Protein AF-A0A9J5W4D1-F1 (afdb_monomer_lite)

Secondary structure (DSSP, 8-state):
-------------S-S---PPPPPGGG----HHHHH---PPP---PPPPPP--S-----TTTTTTS---B-TTT--BTS-GGG--TTS---

Foldseek 3Di:
DDDPPPPPPPPPPDDPPPPPDDDDPVPDPDDPCNVVDDPDDPPDDDDDPDPPDPPDPDDPCNVVPPPQAQAPVPRDGDDYVVPDPVPVPDD

Organism: Solanum commersonii (NCBI:txid4109)

Structure (mmCIF, N/CA/C/O backbone):
data_AF-A0A9J5W4D1-F1
#
_entry.id   AF-A0A9J5W4D1-F1
#
loop_
_atom_site.group_PDB
_atom_site.id
_atom_site.type_symbol
_atom_site.label_atom_id
_atom_site.label_alt_id
_atom_site.label_comp_id
_atom_site.label_asym_id
_atom_site.label_entity_id
_atom_site.label_seq_id
_atom_site.pdbx_PDB_ins_code
_atom_site.Cartn_x
_atom_site.Cartn_y
_atom_site.Cartn_z
_atom_site.occupancy
_atom_site.B_iso_or_equiv
_atom_site.auth_seq_id
_atom_site.auth_comp_id
_atom_site.auth_asym_id
_atom_site.auth_atom_id
_atom_site.pdbx_PDB_model_num
ATOM 1 N N . MET A 1 1 ? -5.604 -73.928 -9.312 1.00 47.62 1 MET A N 1
ATOM 2 C CA . MET A 1 1 ? -4.262 -73.316 -9.337 1.00 47.62 1 MET A CA 1
ATOM 3 C C . MET A 1 1 ? -3.869 -73.097 -10.781 1.00 47.62 1 MET A C 1
ATOM 5 O O . MET A 1 1 ? -3.644 -74.077 -11.464 1.00 47.62 1 MET A O 1
ATOM 9 N N . GLN A 1 2 ? -3.846 -71.848 -11.231 1.00 39.72 2 GLN A N 1
ATOM 10 C CA . GLN A 1 2 ? -2.847 -71.307 -12.158 1.00 39.72 2 GLN A CA 1
ATOM 11 C C . GLN A 1 2 ? -3.207 -69.839 -12.339 1.00 39.72 2 GLN A C 1
ATOM 13 O O . GLN A 1 2 ? -4.145 -69.477 -13.040 1.00 39.72 2 GLN A O 1
ATOM 18 N N . ILE A 1 3 ? -2.531 -69.011 -11.549 1.00 49.69 3 ILE A N 1
ATOM 19 C CA . ILE A 1 3 ? -2.596 -67.564 -11.667 1.00 49.69 3 ILE A CA 1
ATOM 20 C C . ILE A 1 3 ? -1.681 -67.250 -12.846 1.00 49.69 3 ILE A C 1
ATOM 22 O O . ILE A 1 3 ? -0.505 -67.618 -12.834 1.00 49.69 3 ILE A O 1
ATOM 26 N N . ASN A 1 4 ? -2.244 -66.670 -13.897 1.00 46.84 4 ASN A N 1
ATOM 27 C CA . ASN A 1 4 ? -1.494 -66.311 -15.090 1.00 46.84 4 ASN A CA 1
ATOM 28 C C . ASN A 1 4 ? -0.570 -65.143 -14.730 1.00 46.84 4 ASN A C 1
ATOM 30 O O . ASN A 1 4 ? -1.017 -64.005 -14.596 1.00 46.84 4 ASN A O 1
ATOM 34 N N . ASN A 1 5 ? 0.712 -65.445 -14.527 1.00 50.59 5 ASN A N 1
ATOM 35 C CA . ASN A 1 5 ? 1.758 -64.460 -14.279 1.00 50.59 5 ASN A CA 1
ATOM 36 C C . ASN A 1 5 ? 2.050 -63.700 -15.577 1.00 50.59 5 ASN A C 1
ATOM 38 O O . ASN A 1 5 ? 2.937 -64.071 -16.343 1.00 50.59 5 ASN A O 1
ATOM 42 N N . PHE A 1 6 ? 1.304 -62.627 -15.831 1.00 44.84 6 PHE A N 1
ATOM 43 C CA . PHE A 1 6 ? 1.727 -61.616 -16.791 1.00 44.84 6 PHE A CA 1
ATOM 44 C C . PHE A 1 6 ? 2.848 -60.797 -16.150 1.00 44.84 6 PHE A C 1
ATOM 46 O O . PHE A 1 6 ? 2.609 -59.810 -15.457 1.00 44.84 6 PHE A O 1
ATOM 53 N N . SER A 1 7 ? 4.088 -61.239 -16.348 1.00 48.19 7 SER A N 1
ATOM 54 C CA . SER A 1 7 ? 5.270 -60.439 -16.043 1.00 48.19 7 SER A CA 1
ATOM 55 C C . SER A 1 7 ? 5.266 -59.209 -16.948 1.00 48.19 7 SER A C 1
ATOM 57 O O . SER A 1 7 ? 5.602 -59.291 -18.128 1.00 48.19 7 SER A O 1
ATOM 59 N N . ILE A 1 8 ? 4.857 -58.064 -16.405 1.00 54.22 8 ILE A N 1
ATOM 60 C CA . ILE A 1 8 ? 5.038 -56.765 -17.051 1.00 54.22 8 ILE A CA 1
ATOM 61 C C . ILE A 1 8 ? 6.540 -56.479 -17.012 1.00 54.22 8 ILE A C 1
ATOM 63 O O . ILE A 1 8 ? 7.088 -56.092 -15.981 1.00 54.22 8 ILE A O 1
ATOM 67 N N . LEU A 1 9 ? 7.224 -56.715 -18.131 1.00 56.56 9 LEU A N 1
ATOM 68 C CA . LEU A 1 9 ? 8.574 -56.210 -18.344 1.00 56.56 9 LEU A CA 1
ATOM 69 C C . LEU A 1 9 ? 8.468 -54.689 -18.488 1.00 56.56 9 LEU A C 1
ATOM 71 O O . LEU A 1 9 ? 8.191 -54.176 -19.571 1.00 56.56 9 LEU A O 1
ATOM 75 N N . ILE A 1 10 ? 8.654 -53.961 -17.386 1.00 57.47 10 ILE A N 1
ATOM 76 C CA . ILE A 1 10 ? 8.918 -52.525 -17.442 1.00 57.47 10 ILE A CA 1
ATOM 77 C 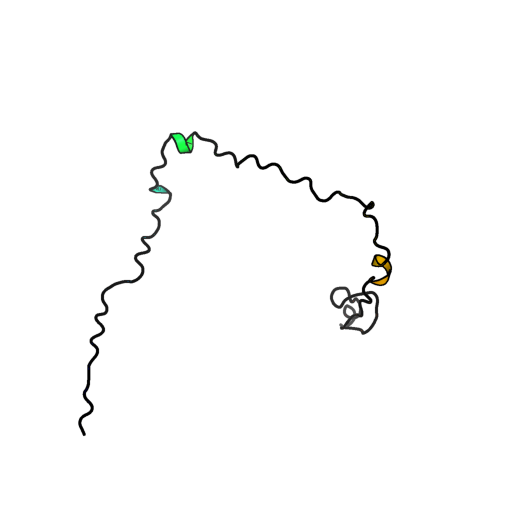C . ILE A 1 10 ? 10.293 -52.385 -18.105 1.00 57.47 10 ILE A C 1
ATOM 79 O O . ILE A 1 10 ? 11.331 -52.535 -17.461 1.00 57.47 10 ILE A O 1
ATOM 83 N N . HIS A 1 11 ? 10.313 -52.137 -19.414 1.00 54.28 11 HIS A N 1
ATOM 84 C CA . HIS A 1 11 ? 11.476 -51.531 -20.043 1.00 54.28 11 HIS A CA 1
ATOM 85 C C . HIS A 1 11 ? 11.659 -50.166 -19.373 1.00 54.28 11 HIS A C 1
ATOM 87 O O . HIS A 1 11 ? 10.908 -49.233 -19.645 1.00 54.28 11 HIS A O 1
ATOM 93 N N . HIS A 1 12 ? 12.643 -50.036 -18.480 1.00 56.72 12 HIS A N 1
ATOM 94 C CA . HIS A 1 12 ? 13.161 -48.728 -18.084 1.00 56.72 12 HIS A CA 1
ATOM 95 C C . HIS A 1 12 ? 13.941 -48.145 -19.269 1.00 56.72 12 HIS A C 1
ATOM 97 O O . HIS A 1 12 ? 15.168 -48.080 -19.280 1.00 56.72 12 HIS A O 1
ATOM 103 N N . SER A 1 13 ? 13.218 -47.756 -20.314 1.00 59.25 13 SER A N 1
ATOM 104 C CA . SER A 1 13 ? 13.723 -46.869 -21.346 1.00 59.25 13 SER A CA 1
ATOM 105 C C . SER A 1 13 ? 13.801 -45.465 -20.754 1.00 59.25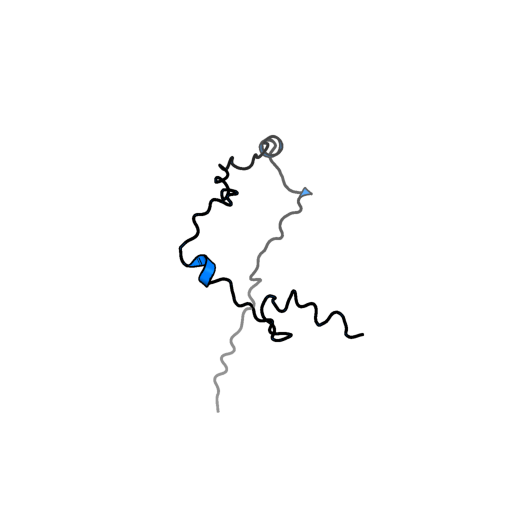 13 SER A C 1
ATOM 107 O O . SER A 1 13 ? 12.798 -44.765 -20.693 1.00 59.25 13 SER A O 1
ATOM 109 N N . GLY A 1 14 ? 15.000 -45.127 -20.279 1.00 56.31 14 GLY A N 1
ATOM 110 C CA . GLY A 1 14 ? 15.647 -43.828 -20.461 1.00 56.31 14 GLY A CA 1
ATOM 111 C C . GLY A 1 14 ? 14.910 -42.575 -19.985 1.00 56.31 14 GLY A C 1
ATOM 112 O O . GLY A 1 14 ? 13.969 -42.120 -20.622 1.00 56.31 14 GLY A O 1
ATOM 113 N N . CYS A 1 15 ? 15.458 -41.981 -18.922 1.00 61.91 15 CYS A N 1
ATOM 114 C CA . CYS A 1 15 ? 15.499 -40.546 -18.620 1.00 61.91 15 CYS A CA 1
ATOM 115 C C . CYS A 1 15 ? 14.365 -39.677 -19.189 1.00 61.91 15 CYS A C 1
ATOM 117 O O . CYS A 1 15 ? 14.548 -38.929 -20.149 1.00 61.91 15 CYS A O 1
ATOM 119 N N . TRP A 1 16 ? 13.223 -39.676 -18.506 1.00 59.16 16 TRP A N 1
ATOM 120 C CA . TRP A 1 16 ? 12.369 -38.492 -18.471 1.00 59.16 16 TRP A CA 1
ATOM 121 C C . TRP A 1 16 ? 13.011 -37.453 -17.563 1.00 59.16 16 TRP A C 1
ATOM 123 O O . TRP A 1 16 ? 12.743 -37.432 -16.369 1.00 59.16 16 TRP A O 1
ATOM 133 N N . ASP A 1 17 ? 13.937 -36.695 -18.133 1.00 60.00 17 ASP A N 1
ATOM 134 C CA . ASP A 1 17 ? 14.066 -35.245 -17.988 1.00 60.00 17 ASP A CA 1
ATOM 135 C C . ASP A 1 17 ? 15.395 -34.879 -18.654 1.00 60.00 17 ASP A C 1
ATOM 137 O O . ASP A 1 17 ? 16.453 -34.867 -18.028 1.00 60.00 17 ASP A O 1
ATOM 141 N N . SER A 1 18 ? 15.373 -34.669 -19.971 1.00 62.03 18 SER A N 1
ATOM 142 C CA . SER A 1 18 ? 16.512 -34.056 -20.657 1.00 62.03 18 SER A CA 1
ATOM 143 C C . SER A 1 18 ? 16.468 -32.552 -20.399 1.00 62.03 18 SER A C 1
ATOM 145 O O . SER A 1 18 ? 16.292 -31.758 -21.320 1.00 62.03 18 SER A O 1
ATOM 147 N N . SER A 1 19 ? 16.572 -32.154 -19.132 1.00 68.12 19 SER A N 1
ATOM 148 C CA . SER A 1 19 ? 16.919 -30.790 -18.766 1.00 68.12 19 SER A CA 1
ATOM 149 C C . SER A 1 19 ? 18.420 -30.647 -18.995 1.00 68.12 19 SER A C 1
ATOM 151 O O . SER A 1 19 ? 19.238 -30.819 -18.094 1.00 68.12 19 SER A O 1
ATOM 153 N N . GLU A 1 20 ? 18.799 -30.407 -20.254 1.00 73.69 20 GLU A N 1
ATOM 154 C CA . GLU A 1 20 ? 20.171 -30.011 -20.554 1.00 73.69 20 GLU A CA 1
ATOM 155 C C . GLU A 1 20 ? 20.509 -28.799 -19.673 1.00 73.69 20 GLU A C 1
ATOM 157 O O . GLU A 1 20 ? 19.749 -27.821 -19.657 1.00 73.69 20 GLU A O 1
ATOM 162 N N . PRO A 1 21 ? 21.590 -28.866 -18.877 1.00 77.38 21 PRO A N 1
ATOM 163 C CA . PRO A 1 21 ? 21.943 -27.765 -18.004 1.00 77.38 21 PRO A CA 1
ATOM 164 C C . PRO A 1 21 ? 22.243 -26.545 -1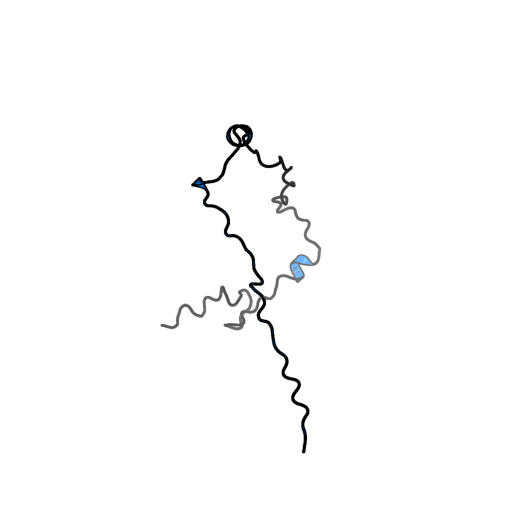8.868 1.00 77.38 21 PRO A C 1
ATOM 166 O O . PRO A 1 21 ? 22.930 -26.651 -19.888 1.00 77.38 21 PRO A O 1
ATOM 169 N N . LEU A 1 22 ? 21.738 -25.381 -18.451 1.00 81.06 22 LEU A N 1
ATOM 170 C CA . LEU A 1 22 ? 22.087 -24.134 -19.119 1.00 81.06 22 LEU A CA 1
ATOM 171 C C . LEU A 1 22 ? 23.620 -24.014 -19.184 1.00 81.06 22 LEU A C 1
ATOM 173 O O . LEU A 1 22 ? 24.295 -24.272 -18.179 1.00 81.06 22 LEU A O 1
ATOM 177 N N . PRO A 1 23 ? 24.185 -23.646 -20.346 1.00 83.00 23 PRO A N 1
ATOM 178 C CA . PRO A 1 23 ? 25.623 -23.492 -20.483 1.00 83.00 23 PRO A CA 1
ATOM 179 C C . PRO A 1 23 ? 26.115 -22.369 -19.563 1.00 83.00 23 PRO A C 1
ATOM 181 O O . PRO A 1 23 ? 25.388 -21.411 -19.296 1.00 83.00 23 PRO A O 1
ATOM 184 N N . CYS A 1 24 ? 27.356 -22.479 -19.084 1.00 83.38 24 CYS A N 1
ATOM 185 C CA . CYS A 1 24 ? 27.976 -21.459 -18.236 1.00 83.38 24 CYS A CA 1
ATOM 186 C C . CYS A 1 24 ? 27.924 -20.082 -18.917 1.00 83.38 24 CYS A C 1
ATOM 188 O O . CYS A 1 24 ? 28.187 -19.995 -20.118 1.00 83.38 24 CYS A O 1
ATOM 190 N N . GLU A 1 25 ? 27.667 -19.012 -18.160 1.00 82.88 25 GLU A N 1
ATOM 191 C CA . GLU A 1 25 ? 27.615 -17.634 -18.681 1.00 82.88 25 GLU A CA 1
ATOM 192 C C . GLU A 1 25 ? 28.869 -17.262 -19.490 1.00 82.88 25 GLU A C 1
ATOM 194 O O . GLU A 1 25 ? 28.784 -16.561 -20.494 1.00 82.88 25 GLU A O 1
ATOM 199 N N . SER A 1 26 ? 30.035 -17.815 -19.129 1.00 85.31 26 SER A N 1
ATOM 200 C CA . SER A 1 26 ? 31.300 -17.594 -19.845 1.00 85.31 26 SER A CA 1
ATOM 201 C C . SER A 1 26 ? 31.350 -18.174 -21.264 1.00 85.31 26 SER A C 1
ATOM 203 O O . SER A 1 26 ? 32.254 -17.843 -22.027 1.00 85.31 26 SER A O 1
ATOM 205 N N . THR A 1 27 ? 30.414 -19.055 -21.616 1.00 89.25 27 THR A N 1
ATOM 206 C CA . THR A 1 27 ? 30.309 -19.689 -22.941 1.00 89.25 27 THR A CA 1
ATOM 207 C C . THR A 1 27 ? 29.226 -19.060 -23.817 1.00 89.25 27 THR A C 1
ATOM 209 O O . THR A 1 27 ? 29.015 -19.496 -24.949 1.00 89.25 27 THR A O 1
ATOM 212 N N . TRP A 1 28 ? 28.524 -18.040 -23.318 1.00 89.38 28 TRP A N 1
ATOM 213 C CA . TRP A 1 28 ? 27.469 -17.376 -24.070 1.00 89.38 28 TRP A CA 1
ATOM 214 C C . TRP A 1 28 ? 28.067 -16.489 -25.164 1.00 89.38 28 TRP A C 1
ATOM 216 O O . TRP A 1 28 ? 28.828 -15.561 -24.899 1.00 89.38 28 TRP A O 1
ATOM 226 N N . ASN A 1 29 ? 27.685 -16.750 -26.413 1.00 87.44 29 ASN A N 1
ATOM 227 C CA . ASN A 1 29 ? 28.005 -15.869 -27.532 1.00 87.44 29 ASN A CA 1
ATOM 228 C C . ASN A 1 29 ? 26.979 -14.731 -27.570 1.00 87.44 29 ASN A C 1
ATOM 230 O O . ASN A 1 29 ? 25.916 -14.883 -28.169 1.00 87.44 29 ASN A O 1
ATOM 234 N N . ILE A 1 30 ? 27.282 -13.614 -26.901 1.00 86.00 30 ILE A N 1
ATOM 235 C CA . ILE A 1 30 ? 26.426 -12.420 -26.877 1.00 86.00 30 ILE A CA 1
ATOM 236 C C . ILE A 1 30 ? 26.760 -11.554 -28.107 1.00 86.00 30 ILE A C 1
ATOM 238 O O . ILE A 1 30 ? 27.889 -11.073 -28.218 1.00 86.00 30 ILE A O 1
ATOM 242 N N . PRO A 1 31 ? 25.825 -11.349 -29.053 1.00 89.56 31 PRO A N 1
ATOM 243 C CA . PRO A 1 31 ? 26.040 -10.479 -30.204 1.00 89.56 31 PRO A CA 1
ATOM 244 C C . PRO A 1 31 ? 26.346 -9.036 -29.791 1.00 89.56 31 PRO A C 1
ATOM 246 O O . PRO A 1 31 ? 25.734 -8.512 -28.862 1.00 89.56 31 PRO A O 1
ATOM 249 N N . LEU A 1 32 ? 27.220 -8.364 -30.545 1.00 86.25 32 LEU A N 1
ATOM 250 C CA . LEU A 1 32 ? 27.668 -6.999 -30.244 1.00 86.25 32 LEU A CA 1
ATOM 251 C C . LEU A 1 32 ? 26.509 -5.994 -30.118 1.00 86.25 32 LEU A C 1
ATOM 253 O O . LEU A 1 32 ? 26.526 -5.169 -29.214 1.00 86.25 32 LEU A O 1
ATOM 257 N N . HIS A 1 33 ? 25.464 -6.124 -30.945 1.00 83.81 33 HIS A N 1
ATOM 258 C CA . HIS A 1 33 ? 24.299 -5.233 -30.872 1.00 83.81 33 HIS A CA 1
ATOM 259 C C . HIS A 1 33 ? 23.579 -5.296 -29.515 1.00 83.81 33 HIS A C 1
ATOM 261 O O . HIS A 1 33 ? 23.083 -4.278 -29.062 1.00 83.81 33 HIS A O 1
ATOM 267 N N . ILE A 1 34 ? 23.571 -6.455 -28.840 1.00 81.81 34 ILE A N 1
ATOM 268 C CA . ILE A 1 34 ? 22.964 -6.611 -27.506 1.00 81.81 34 ILE A CA 1
ATOM 269 C C . ILE A 1 34 ? 23.847 -5.972 -26.427 1.00 81.81 34 ILE A C 1
ATOM 271 O O . ILE A 1 34 ? 23.338 -5.480 -25.427 1.00 81.81 34 ILE A O 1
ATOM 275 N N . LEU A 1 35 ? 25.171 -5.984 -26.616 1.00 81.75 35 LEU A N 1
ATOM 276 C CA . LEU A 1 35 ? 26.116 -5.350 -25.689 1.00 81.75 35 LEU A CA 1
ATOM 277 C C . LEU A 1 35 ? 26.079 -3.820 -25.783 1.00 81.75 35 LEU A C 1
ATOM 279 O O . LEU A 1 35 ? 26.320 -3.143 -24.788 1.00 81.75 35 LEU A O 1
ATOM 283 N N . GLU A 1 36 ? 25.812 -3.290 -26.976 1.00 82.44 36 GLU A N 1
ATOM 284 C CA . GLU A 1 36 ? 25.741 -1.850 -27.242 1.00 82.44 36 GLU A CA 1
ATOM 285 C C . GLU A 1 36 ? 24.347 -1.261 -26.966 1.00 82.44 36 GLU A C 1
ATOM 287 O O . GLU A 1 36 ? 24.225 -0.065 -26.701 1.00 82.44 36 GLU A O 1
ATOM 292 N N . GLU A 1 37 ? 23.291 -2.078 -27.012 1.00 83.69 37 GLU A N 1
ATOM 293 C CA . GLU A 1 37 ? 21.914 -1.637 -26.796 1.00 83.69 37 GLU A CA 1
ATOM 294 C C . GLU A 1 37 ? 21.579 -1.532 -25.299 1.00 83.69 37 GLU A C 1
ATOM 296 O O . GLU A 1 37 ? 21.377 -2.525 -24.596 1.00 83.69 37 GLU A O 1
ATOM 301 N N . GLU A 1 38 ? 21.453 -0.300 -24.799 1.00 78.81 38 GLU A N 1
ATOM 302 C CA . GLU A 1 38 ? 20.862 -0.058 -23.483 1.00 78.81 38 GLU A CA 1
ATOM 303 C C . GLU A 1 38 ? 19.359 -0.383 -23.514 1.00 78.81 38 GLU A C 1
ATOM 305 O O . GLU A 1 38 ? 18.523 0.413 -23.950 1.00 78.81 38 GLU A O 1
ATOM 310 N N . MET A 1 39 ? 19.005 -1.570 -23.018 1.00 81.81 39 MET A N 1
ATOM 311 C CA . MET A 1 39 ? 17.621 -2.014 -22.839 1.00 81.81 39 MET A CA 1
ATOM 312 C C . MET A 1 39 ? 16.927 -1.197 -21.743 1.00 81.81 39 MET A C 1
ATOM 314 O O . MET A 1 39 ? 16.878 -1.587 -20.572 1.00 81.81 39 MET A O 1
ATOM 318 N N . LEU A 1 40 ? 16.364 -0.047 -22.114 1.00 83.62 40 LEU A N 1
ATOM 319 C CA . LEU A 1 40 ? 15.521 0.715 -21.203 1.00 83.62 40 LEU A CA 1
ATOM 320 C C . LEU A 1 40 ? 14.222 -0.060 -20.937 1.00 83.62 40 LEU A C 1
ATOM 322 O O . LEU A 1 40 ? 13.599 -0.571 -21.873 1.00 83.62 40 LEU A O 1
ATOM 326 N N . PRO A 1 41 ? 13.761 -0.137 -19.675 1.00 84.50 41 PRO A N 1
ATOM 327 C CA . PRO A 1 41 ? 12.453 -0.701 -19.395 1.00 84.50 41 PRO A CA 1
ATOM 328 C C . PRO A 1 41 ? 11.384 0.082 -20.172 1.00 84.50 41 PRO A C 1
ATOM 330 O O . PRO A 1 41 ? 11.521 1.300 -20.346 1.00 84.50 41 PRO A O 1
ATOM 333 N 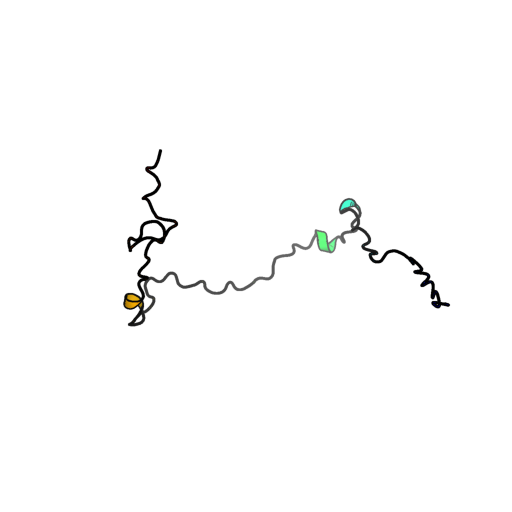N . PRO A 1 42 ? 10.294 -0.577 -20.610 1.00 84.00 42 PRO A N 1
ATOM 334 C CA . PRO A 1 42 ? 9.198 0.109 -21.272 1.00 84.00 42 PRO A CA 1
ATOM 335 C C . PRO A 1 42 ? 8.759 1.314 -20.445 1.00 84.00 42 PRO A C 1
ATOM 337 O O . PRO A 1 42 ? 8.544 1.196 -19.233 1.00 84.00 42 PRO A O 1
ATOM 3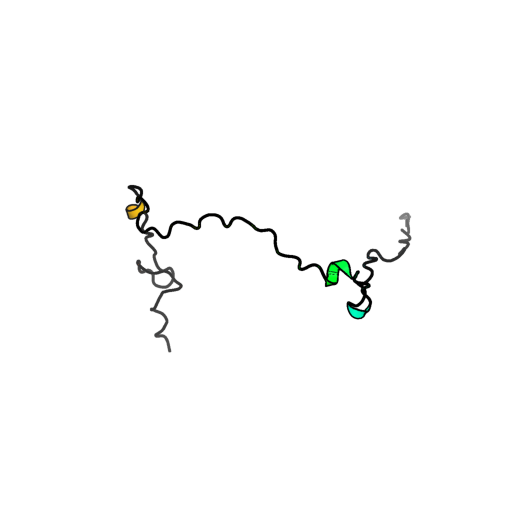40 N N . ILE A 1 43 ? 8.614 2.472 -21.094 1.00 83.19 43 ILE A N 1
ATOM 341 C CA . ILE A 1 43 ? 8.149 3.691 -20.430 1.00 83.19 43 ILE A CA 1
ATOM 342 C C . ILE A 1 43 ? 6.673 3.495 -20.078 1.00 83.19 43 ILE A C 1
ATOM 344 O O . ILE A 1 43 ? 5.761 3.837 -20.831 1.00 83.19 43 ILE A O 1
ATOM 348 N N . ALA A 1 44 ? 6.426 2.900 -18.916 1.00 83.75 44 ALA A N 1
ATOM 349 C CA . ALA A 1 44 ? 5.094 2.731 -18.384 1.00 83.75 44 ALA A CA 1
ATOM 350 C C . ALA A 1 44 ? 4.636 4.059 -17.780 1.00 83.75 44 ALA A C 1
ATOM 352 O O . ALA A 1 44 ? 5.274 4.618 -16.883 1.00 83.75 44 ALA A O 1
ATOM 353 N N . ARG A 1 45 ? 3.479 4.555 -18.230 1.00 82.19 45 ARG A N 1
ATOM 354 C CA . ARG A 1 45 ? 2.778 5.611 -17.501 1.00 82.19 45 ARG A CA 1
ATOM 355 C C . ARG A 1 45 ? 2.429 5.071 -16.119 1.00 82.19 45 ARG A C 1
ATOM 357 O O . ARG A 1 45 ? 1.587 4.183 -15.988 1.00 82.19 45 ARG A O 1
ATOM 364 N N . LYS A 1 46 ? 3.075 5.607 -15.084 1.00 79.81 46 LYS A N 1
ATOM 365 C CA . LYS A 1 46 ? 2.698 5.316 -13.703 1.00 79.81 46 LYS A CA 1
ATOM 366 C C . LYS A 1 46 ? 1.270 5.815 -13.508 1.00 79.81 46 LYS A C 1
ATOM 368 O O . LYS A 1 46 ? 0.993 6.989 -13.749 1.00 79.81 46 LYS A O 1
ATOM 373 N N . GLN A 1 47 ? 0.368 4.922 -13.108 1.00 80.94 47 GLN A N 1
ATOM 374 C CA . GLN A 1 47 ? -0.989 5.323 -12.746 1.00 80.94 47 GLN A CA 1
ATOM 375 C C . GLN A 1 47 ? -0.897 6.429 -11.685 1.00 80.94 47 GLN A C 1
ATOM 377 O O . GLN A 1 47 ? -0.065 6.303 -10.774 1.00 80.94 47 GLN A O 1
ATOM 382 N N . PRO A 1 48 ? -1.693 7.510 -11.791 1.00 78.00 48 PRO A N 1
ATOM 383 C CA . PRO A 1 48 ? -1.766 8.495 -10.727 1.00 78.00 48 PRO A CA 1
ATOM 384 C C . PRO A 1 48 ? -2.052 7.741 -9.429 1.00 78.00 48 PRO A C 1
ATOM 386 O O . PRO A 1 48 ? -3.001 6.959 -9.342 1.00 78.00 48 PRO A O 1
ATOM 389 N N . GLY A 1 49 ? -1.145 7.886 -8.461 1.00 80.44 49 GLY A N 1
ATOM 390 C CA . GLY A 1 49 ? -1.264 7.198 -7.183 1.00 80.44 49 GLY A CA 1
ATOM 391 C C . GLY A 1 49 ? -2.585 7.556 -6.510 1.00 80.44 49 GLY A C 1
ATOM 392 O O . GLY A 1 49 ? -3.235 8.543 -6.858 1.00 80.44 49 GLY A O 1
ATOM 393 N N . ARG A 1 50 ? -2.980 6.767 -5.508 1.00 77.44 50 ARG A N 1
ATOM 394 C CA . ARG A 1 50 ? -4.097 7.141 -4.636 1.00 77.44 50 ARG A CA 1
ATOM 395 C C . ARG A 1 50 ? -3.867 8.583 -4.147 1.00 77.44 50 ARG A C 1
ATOM 397 O O . ARG A 1 50 ? -2.809 8.821 -3.560 1.00 77.44 50 ARG A O 1
ATOM 404 N N . PRO A 1 51 ? -4.808 9.520 -4.370 1.00 74.00 51 PRO A N 1
ATOM 405 C CA . PRO A 1 51 ? -4.668 10.879 -3.875 1.00 74.00 51 PRO A CA 1
ATOM 406 C C . PRO A 1 51 ? -4.352 10.850 -2.375 1.00 74.00 51 PRO A C 1
ATOM 408 O O . PRO A 1 51 ? -5.017 10.105 -1.643 1.00 74.00 51 PRO A O 1
ATOM 411 N N . PRO A 1 52 ? -3.351 11.609 -1.902 1.00 66.12 52 PRO A N 1
ATOM 412 C CA . PRO A 1 52 ? -3.024 11.705 -0.487 1.00 66.12 52 PRO A CA 1
ATOM 413 C C . PRO A 1 52 ? -4.070 12.595 0.190 1.00 66.12 52 PRO A C 1
ATOM 415 O O . PRO A 1 52 ? -3.760 13.694 0.628 1.00 66.12 52 PRO A O 1
ATOM 418 N N . SER A 1 53 ? -5.339 12.189 0.193 1.00 63.03 53 SER A N 1
ATOM 419 C CA . SER A 1 53 ? -6.406 13.038 0.705 1.00 63.03 53 SER A CA 1
ATOM 420 C C . SER A 1 53 ? -6.971 12.515 2.023 1.00 63.03 53 SER A C 1
ATOM 422 O O . SER A 1 53 ? -7.488 11.400 2.134 1.00 63.03 53 SER A O 1
ATOM 424 N N . ASN A 1 54 ? -6.923 13.404 3.017 1.00 57.47 54 ASN A N 1
ATOM 425 C CA . ASN A 1 54 ? -7.889 13.460 4.112 1.00 57.47 54 ASN A CA 1
ATOM 426 C C . ASN A 1 54 ? -9.298 13.847 3.597 1.00 57.47 54 ASN A C 1
ATOM 428 O O . ASN A 1 54 ? -10.267 13.735 4.341 1.00 57.47 54 ASN A O 1
ATOM 432 N N . ASP A 1 55 ? -9.420 14.229 2.318 1.00 63.59 55 ASP A N 1
ATOM 433 C CA . ASP A 1 55 ? -10.651 14.659 1.633 1.00 63.59 55 ASP A CA 1
ATOM 434 C C . ASP A 1 55 ? -11.473 13.503 1.048 1.00 63.59 55 ASP A C 1
ATOM 436 O O . ASP A 1 55 ? -12.268 13.677 0.118 1.00 63.59 55 ASP A O 1
ATOM 440 N N . ARG A 1 56 ? -11.300 12.284 1.562 1.00 75.00 56 ARG A N 1
ATOM 441 C CA . ARG A 1 56 ? -12.254 11.220 1.257 1.00 75.00 56 ARG A CA 1
ATOM 442 C C . ARG A 1 56 ? -13.589 11.599 1.895 1.00 75.00 56 ARG A C 1
ATOM 444 O O . ARG A 1 56 ? -13.675 11.697 3.119 1.00 75.00 56 ARG A O 1
ATOM 451 N N . LYS A 1 57 ? -14.633 11.784 1.077 1.00 70.12 57 LYS A N 1
ATOM 452 C CA . LYS A 1 57 ? -16.011 11.908 1.573 1.00 70.12 57 LYS A CA 1
ATOM 453 C C . LYS A 1 57 ? -16.318 10.660 2.396 1.00 70.12 57 LYS A C 1
ATOM 455 O O . LYS A 1 57 ? -16.375 9.568 1.837 1.00 70.12 57 LYS A O 1
ATOM 460 N N . LYS A 1 58 ? -16.451 10.826 3.712 1.00 69.75 58 LYS A N 1
ATOM 461 C CA . LYS A 1 58 ? -16.837 9.728 4.592 1.00 69.75 58 LYS A CA 1
ATOM 462 C C . LYS A 1 58 ? -18.284 9.361 4.281 1.00 69.75 58 LYS A C 1
ATOM 464 O O . LYS A 1 58 ? -19.156 10.228 4.320 1.00 69.75 58 LYS A O 1
ATOM 469 N N . GLU A 1 59 ? -18.544 8.104 3.958 1.00 74.25 59 GLU A N 1
ATOM 470 C CA . GLU A 1 59 ? -19.905 7.588 3.895 1.00 74.25 59 GLU A CA 1
ATOM 471 C C . GLU A 1 59 ? -20.550 7.692 5.285 1.00 74.25 59 GLU A C 1
ATOM 473 O O . GLU A 1 59 ? -19.879 7.550 6.312 1.00 74.25 59 GLU A O 1
ATOM 478 N N . PHE A 1 60 ? -21.867 7.922 5.322 1.00 72.50 60 PHE A N 1
ATOM 479 C CA . PHE A 1 60 ? -22.649 8.154 6.549 1.00 72.50 60 PHE A CA 1
ATOM 480 C C . PHE A 1 60 ? -22.388 7.12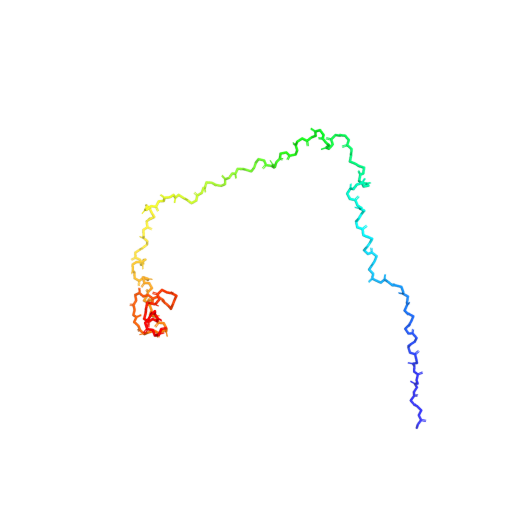1 7.657 1.00 72.50 60 PHE A C 1
ATOM 482 O O . PHE A 1 60 ? -22.506 7.415 8.844 1.00 72.50 60 PHE A O 1
ATOM 489 N N . ASN A 1 61 ? -22.024 5.900 7.274 1.00 69.69 61 ASN A N 1
ATOM 490 C CA . ASN A 1 61 ? -21.927 4.773 8.182 1.00 69.69 61 ASN A CA 1
ATOM 491 C C . ASN A 1 61 ? -20.483 4.435 8.606 1.00 69.69 61 ASN A C 1
ATOM 493 O O . ASN A 1 61 ? -20.285 3.594 9.477 1.00 69.69 61 ASN A O 1
ATOM 497 N N . GLU A 1 62 ? -19.464 5.114 8.067 1.00 70.25 62 GLU A N 1
ATOM 498 C CA . GLU A 1 62 ? -18.050 4.829 8.371 1.00 70.25 62 GLU A CA 1
ATOM 499 C C . GLU A 1 62 ? -17.697 4.941 9.853 1.00 70.25 62 GLU A C 1
ATOM 501 O O . GLU A 1 62 ? -16.855 4.203 10.364 1.00 70.25 62 GLU A O 1
ATOM 506 N N . GLU A 1 63 ? -18.358 5.848 10.565 1.00 65.88 63 GLU A N 1
ATOM 507 C CA . GLU A 1 63 ? -18.159 6.035 11.999 1.00 65.88 63 GLU A CA 1
ATOM 508 C C . GLU A 1 63 ? -18.779 4.897 12.825 1.00 65.88 63 GLU A C 1
ATOM 510 O O . GLU A 1 63 ? -18.266 4.544 13.889 1.00 65.88 63 GLU A O 1
ATOM 515 N N . LYS A 1 64 ? -19.840 4.264 12.307 1.00 63.59 64 LYS A N 1
ATOM 516 C CA . LYS A 1 64 ? -20.577 3.178 12.969 1.00 63.59 64 LYS A CA 1
ATOM 517 C C . LYS A 1 64 ? -19.799 1.863 12.969 1.00 63.59 64 LYS A C 1
ATOM 519 O O . LYS A 1 64 ? -20.017 1.029 13.846 1.00 63.59 64 LYS A O 1
ATOM 524 N N . TYR A 1 65 ? -18.882 1.687 12.017 1.00 60.06 65 TYR A N 1
ATOM 525 C CA . TYR A 1 65 ? -18.042 0.494 11.898 1.00 60.06 65 TYR A CA 1
ATOM 526 C C . TYR A 1 65 ? -16.639 0.670 12.470 1.00 60.06 65 TYR A C 1
ATOM 528 O O . TYR A 1 65 ? -15.775 -0.154 12.163 1.00 60.06 65 TYR A O 1
ATOM 536 N N . LYS A 1 66 ? -16.376 1.700 13.295 1.00 64.56 66 LYS A N 1
ATOM 537 C CA . LYS A 1 66 ? -15.147 1.719 14.101 1.00 64.56 66 LYS A CA 1
ATOM 538 C C . LYS A 1 66 ? -15.106 0.398 14.858 1.00 64.56 66 LYS A C 1
ATOM 540 O O . LYS A 1 66 ? -15.916 0.154 15.752 1.00 64.56 66 LYS A O 1
ATOM 545 N N . SER A 1 67 ? -14.236 -0.496 14.395 1.00 63.88 67 SER A N 1
ATOM 546 C CA . SER A 1 67 ? -14.219 -1.885 14.817 1.00 63.88 67 SER A CA 1
ATOM 547 C C . SER A 1 67 ? -14.141 -1.904 16.334 1.00 63.88 67 SER A C 1
ATOM 549 O O . SER A 1 67 ? -13.206 -1.334 16.904 1.00 63.88 67 SER A O 1
ATOM 551 N N . LYS A 1 68 ? -15.122 -2.535 16.986 1.00 72.19 68 LYS A N 1
ATOM 552 C CA . LYS A 1 68 ? -15.081 -2.836 18.419 1.00 72.19 68 LYS A CA 1
ATOM 553 C C . LYS A 1 68 ? -14.015 -3.909 18.621 1.00 72.19 68 LYS A C 1
ATOM 555 O O . LYS A 1 68 ? -14.323 -5.082 18.801 1.00 72.19 68 LYS A O 1
ATOM 560 N N . VAL A 1 69 ? -12.750 -3.532 18.451 1.00 84.25 69 VAL A N 1
ATOM 561 C CA . VAL A 1 69 ? -11.627 -4.449 18.592 1.00 84.25 69 VAL A CA 1
ATOM 562 C C . VAL A 1 69 ? -11.547 -4.794 20.062 1.00 84.25 69 VAL A C 1
ATOM 564 O O . VAL A 1 69 ? -11.108 -3.976 20.868 1.00 84.25 69 VAL A O 1
ATOM 567 N N . THR A 1 70 ? -11.995 -5.995 20.393 1.00 89.56 70 THR A N 1
ATOM 568 C CA . THR A 1 70 ? -11.794 -6.595 21.703 1.00 89.56 70 THR A CA 1
ATOM 569 C C . THR A 1 70 ? -10.548 -7.456 21.641 1.00 89.56 70 THR A C 1
ATOM 571 O O . THR A 1 70 ? -10.388 -8.304 20.760 1.00 89.56 70 THR A O 1
ATOM 574 N N . CYS A 1 71 ? -9.631 -7.230 22.571 1.00 90.88 71 CYS A N 1
ATOM 575 C CA . CYS A 1 71 ? -8.418 -8.013 22.659 1.00 90.88 71 CYS A CA 1
ATOM 576 C C . CYS A 1 71 ? -8.756 -9.442 23.101 1.00 90.88 71 CYS A C 1
ATOM 578 O O . CYS A 1 71 ? -9.173 -9.652 24.235 1.00 90.88 71 CYS A O 1
ATOM 580 N N . SER A 1 72 ? -8.502 -10.446 22.259 1.00 89.19 72 SER A N 1
ATOM 581 C CA . SER A 1 72 ? -8.683 -11.858 22.644 1.00 89.19 72 SER A CA 1
ATOM 582 C C . SER A 1 72 ? -7.734 -12.318 23.758 1.00 89.19 72 SER A C 1
ATOM 584 O O . SER A 1 72 ? -7.944 -13.369 24.349 1.00 89.19 72 SER A O 1
ATOM 586 N N . LYS A 1 73 ? -6.685 -11.537 24.045 1.00 88.00 73 LYS A N 1
ATOM 587 C CA . LYS A 1 73 ? -5.686 -11.825 25.080 1.00 88.00 73 LYS A CA 1
ATOM 588 C C . LYS A 1 73 ? -6.115 -11.359 26.475 1.00 88.00 73 LYS A C 1
ATOM 590 O O . LYS A 1 73 ? -5.821 -12.038 27.446 1.00 88.00 73 LYS A O 1
ATOM 595 N N . CYS A 1 74 ? -6.753 -10.191 26.581 1.00 91.56 74 CYS A N 1
ATOM 596 C CA . CYS A 1 74 ? -7.095 -9.575 27.871 1.00 91.56 74 CYS A CA 1
ATOM 597 C C . CYS A 1 74 ? -8.562 -9.146 28.011 1.00 91.56 74 CYS A C 1
ATOM 599 O O . CYS A 1 74 ? -8.922 -8.529 29.011 1.00 91.56 74 CYS A O 1
ATOM 601 N N . GLY A 1 75 ? -9.393 -9.412 27.003 1.00 88.88 75 GLY A N 1
ATOM 602 C CA . GLY A 1 75 ? -10.833 -9.161 27.014 1.00 88.88 75 GLY A CA 1
ATOM 603 C C . GLY A 1 75 ? -11.258 -7.694 26.905 1.00 88.88 75 GLY A C 1
ATOM 604 O O . GLY A 1 75 ? -12.447 -7.428 26.780 1.00 88.88 75 GLY A O 1
ATOM 605 N N . THR A 1 76 ? -10.336 -6.726 26.930 1.00 88.50 76 THR A N 1
ATOM 606 C CA . THR A 1 76 ? -10.689 -5.297 26.876 1.00 88.50 76 THR A CA 1
ATOM 607 C C . THR A 1 76 ? -10.785 -4.780 25.443 1.00 88.50 76 THR A C 1
ATOM 609 O O . THR A 1 76 ? -9.985 -5.166 24.586 1.00 88.50 76 THR A O 1
ATOM 612 N N . SER A 1 77 ? -11.716 -3.860 25.194 1.00 87.56 77 SER A N 1
ATOM 613 C CA . SER A 1 77 ? -11.851 -3.162 23.914 1.00 87.56 77 SER A CA 1
ATOM 614 C C . SER A 1 77 ? -10.804 -2.059 23.718 1.00 87.56 77 SER A C 1
ATOM 616 O O . SER A 1 77 ? -10.268 -1.523 24.685 1.00 87.56 77 SER A O 1
ATOM 618 N N . GLY A 1 78 ? -10.544 -1.683 22.465 1.00 87.50 78 GLY A N 1
ATOM 619 C CA . GLY A 1 78 ? -9.684 -0.550 22.091 1.00 87.50 78 GLY A CA 1
ATOM 620 C C . GLY A 1 78 ? -8.286 -0.939 21.605 1.00 87.50 78 GLY A C 1
ATOM 621 O O . GLY A 1 78 ? -7.559 -0.089 21.102 1.00 87.50 78 GLY A O 1
ATOM 622 N N . HIS A 1 79 ? -7.911 -2.216 21.696 1.00 90.00 79 HIS A N 1
ATOM 623 C CA . HIS A 1 79 ? -6.657 -2.735 21.151 1.00 90.00 79 HIS A CA 1
ATOM 624 C C . HIS A 1 79 ? -6.802 -4.206 20.747 1.00 90.00 79 HIS A C 1
ATOM 626 O O . HIS A 1 79 ? -7.676 -4.916 21.243 1.00 90.00 79 HIS A O 1
ATOM 632 N N . ASN A 1 80 ? -5.946 -4.681 19.841 1.00 89.00 80 ASN A N 1
ATOM 633 C CA . ASN A 1 80 ? -5.929 -6.084 19.422 1.00 89.00 80 ASN A CA 1
ATOM 634 C C . ASN A 1 80 ? -4.859 -6.876 20.194 1.00 89.00 80 ASN A C 1
ATOM 636 O O . ASN A 1 80 ? -4.033 -6.314 20.908 1.00 89.00 80 ASN A O 1
ATOM 640 N N . LYS A 1 81 ? -4.829 -8.202 20.015 1.00 89.50 81 LYS A N 1
ATOM 641 C CA . LYS A 1 81 ? -3.837 -9.082 20.658 1.00 89.50 81 LYS A CA 1
ATOM 642 C C . LYS A 1 81 ? -2.379 -8.668 20.387 1.00 89.50 81 LYS A C 1
ATOM 644 O O . LYS A 1 81 ? -1.547 -8.877 21.265 1.00 89.50 81 LYS A O 1
ATOM 649 N N . LYS A 1 82 ? -2.072 -8.095 19.212 1.00 87.50 82 LYS A N 1
ATOM 650 C CA . LYS A 1 82 ? -0.706 -7.687 18.826 1.00 87.50 82 LYS A CA 1
ATOM 651 C C . LYS A 1 82 ? -0.227 -6.460 19.603 1.00 87.50 82 LYS A C 1
ATOM 653 O O . LYS A 1 82 ? 0.944 -6.393 19.943 1.00 87.50 82 LYS A O 1
ATOM 658 N N . THR A 1 83 ? -1.122 -5.521 19.904 1.00 87.44 83 THR A N 1
ATOM 659 C CA . THR A 1 83 ? -0.810 -4.276 20.629 1.00 87.44 83 THR A CA 1
ATOM 660 C C . THR A 1 83 ? -1.139 -4.351 22.124 1.00 87.44 83 THR A C 1
ATOM 662 O O . THR A 1 83 ? -1.170 -3.337 22.816 1.00 87.44 83 THR A O 1
ATOM 665 N N . CYS A 1 84 ? -1.412 -5.551 22.643 1.00 90.19 84 CYS A N 1
ATOM 666 C CA . CYS A 1 84 ? -1.770 -5.755 24.040 1.00 90.19 84 CYS A CA 1
ATOM 667 C C . CYS A 1 84 ? -0.551 -5.620 24.962 1.00 90.19 84 CYS A C 1
ATOM 669 O O . CYS A 1 84 ? 0.300 -6.506 25.003 1.00 90.19 84 CYS A O 1
ATOM 671 N N . LEU A 1 85 ? -0.524 -4.548 25.759 1.00 85.44 85 LEU A N 1
ATOM 672 C CA . LEU A 1 85 ? 0.545 -4.265 26.726 1.00 85.44 85 LEU A CA 1
ATOM 673 C C . LEU A 1 85 ? 0.467 -5.113 28.006 1.00 85.44 85 LEU A C 1
ATOM 675 O O . LEU A 1 85 ? 1.441 -5.201 28.743 1.00 85.44 85 LEU A O 1
ATOM 679 N N . LYS A 1 86 ? -0.658 -5.797 28.272 1.00 68.44 86 LYS A N 1
ATOM 680 C CA . LYS A 1 86 ? -0.874 -6.568 29.518 1.00 68.44 86 LYS A CA 1
ATOM 681 C C . LYS A 1 86 ? -0.010 -7.841 29.660 1.00 68.44 86 LYS A C 1
ATOM 683 O O . LYS A 1 86 ? -0.321 -8.686 30.485 1.00 68.44 86 LYS A O 1
ATOM 688 N N . PHE A 1 87 ? 1.043 -8.006 28.857 1.00 61.31 87 PHE A N 1
ATOM 689 C CA . PHE A 1 87 ? 1.965 -9.148 28.938 1.00 61.31 87 PHE A CA 1
ATOM 690 C C . PHE A 1 87 ? 3.433 -8.764 29.062 1.00 61.31 87 PHE A C 1
ATOM 692 O O . PHE A 1 87 ? 4.258 -9.659 29.179 1.00 61.31 87 PHE A O 1
ATOM 699 N N . THR A 1 88 ? 3.781 -7.477 29.055 1.00 56.12 88 THR A N 1
ATOM 700 C CA . THR A 1 88 ? 5.176 -7.073 29.287 1.00 56.12 88 THR A CA 1
ATOM 701 C C . THR A 1 88 ? 5.543 -7.032 30.775 1.00 56.12 88 THR A C 1
ATOM 703 O O . THR A 1 88 ? 6.660 -6.660 31.095 1.00 56.12 88 THR A O 1
ATOM 706 N N . TYR A 1 89 ? 4.636 -7.429 31.680 1.00 59.62 89 TYR A N 1
ATOM 707 C CA . TYR A 1 89 ? 4.888 -7.557 33.124 1.00 59.62 89 TYR A CA 1
ATOM 708 C C . TYR A 1 89 ? 4.524 -8.950 33.646 1.00 59.62 89 TYR A C 1
ATOM 710 O O . TYR A 1 89 ? 3.711 -9.098 34.554 1.00 59.62 89 TYR A O 1
ATOM 718 N N . HIS A 1 90 ? 5.125 -9.980 33.061 1.00 56.09 90 HIS A N 1
ATOM 719 C CA . HIS A 1 90 ? 5.287 -11.258 33.746 1.00 56.09 90 HIS A CA 1
ATOM 720 C C . HIS A 1 90 ? 6.728 -11.731 33.546 1.00 56.09 90 HIS A C 1
ATOM 722 O O . HIS A 1 90 ? 7.049 -12.258 32.484 1.00 56.09 90 HIS A O 1
ATOM 728 N N . ASN A 1 91 ? 7.514 -11.502 34.607 1.00 48.88 91 ASN A N 1
ATOM 729 C CA . ASN A 1 91 ? 8.933 -11.806 34.834 1.00 48.88 91 ASN A CA 1
ATOM 730 C C . ASN A 1 91 ? 9.946 -11.190 33.867 1.00 48.88 91 ASN A C 1
ATOM 732 O O . ASN A 1 91 ? 10.265 -11.823 32.840 1.00 48.88 91 ASN A O 1
#

InterPro domains:
  IPR001878 Zinc finger, CCHC-type [PS50158] (71-84)

Radius of gyration: 33.62 Å; chains: 1; bounding box: 54×88×66 Å

pLDDT: mean 73.31, std 13.85, range [39.72, 91.56]

Sequence (91 aa):
MQINNFSILIHHSGCWDSSEPLPCESTWNIPLHILEEEMLPPIARKQPGRPPSNDRKKEFNEEKYKSKVTCSKCGTSGHNKKTCLKFTYHN